Protein AF-G9CAW4-F1 (afdb_monomer_lite)

Organism: Salmonella typhimurium (NCBI:txid90371)

Radius of gyration: 21.9 Å; chains: 1; bounding box: 49×47×60 Å

Sequence (168 aa):
MIGFQSVLHGICSRLGAPERKASIIVDQQSQFNTTQRELNEFYYQIRDMPWELGPGLPVMNMKNMPAEPLVFQSGTKSAGLELVDIYLWTFKRFMEDKALTKPLSRLVYTNLKTARTNSVSIQSVASRFKELLGKLPVPSAEIMRQAQELRDFDEARRMPYVVSGSPD

Foldseek 3Di:
DVVLVVVQLVQLVVQVAQPRADAAEDEADPPPPVVSQVVLVVLVVCQVPFADPDPPDDIRHNVNRHPDGYHYDHCVVDPVSVVVVVLVVLVVCVVVVHDDDPVSVVVCVVCVPVDPDDDPDVVVVCVVVCVVVVPDDDDDPVSVVVVVVVVVVVCVVCVVVDDDPDDD

Secondary structure (DSSP, 8-state):
-HHHHHHHHHHHHHH-STT-----EEE--TTTHHHHHHHHHHHHHTTTS-B--STTSPPB--TT--SSPPEEE-GGG-HHHHHHHHHHHHHHHHHTT----HHHHHHHHHHTT--SS----HHHHHHHHHHHHHTSPPPPHHHHHHHHHHHHHHHHHHGGG---PPP-

Structure (mmCIF, N/CA/C/O backbone):
data_AF-G9CAW4-F1
#
_entry.id   AF-G9CAW4-F1
#
loop_
_atom_site.group_PDB
_atom_site.id
_atom_site.type_symbol
_atom_site.label_atom_id
_atom_site.label_alt_id
_atom_site.label_comp_id
_atom_site.label_asym_id
_atom_site.label_entity_id
_atom_site.label_seq_id
_atom_site.pdbx_PDB_ins_code
_atom_site.Cartn_x
_atom_site.Cartn_y
_atom_site.Cartn_z
_atom_site.occupancy
_atom_site.B_iso_or_equiv
_atom_site.auth_seq_id
_atom_site.auth_comp_id
_atom_site.auth_asym_id
_atom_site.auth_atom_id
_atom_site.pdbx_PDB_model_num
ATOM 1 N N . MET A 1 1 ? -4.215 6.659 -4.036 1.00 71.12 1 MET A N 1
ATOM 2 C CA . MET A 1 1 ? -4.407 5.335 -4.677 1.00 71.12 1 MET A CA 1
ATOM 3 C C . MET A 1 1 ? -3.254 4.353 -4.466 1.00 71.12 1 MET A C 1
ATOM 5 O O . MET A 1 1 ? -3.537 3.247 -4.029 1.00 71.12 1 MET A O 1
ATOM 9 N N . ILE A 1 2 ? -1.982 4.719 -4.686 1.00 77.81 2 ILE A N 1
ATOM 10 C CA . ILE A 1 2 ? -0.829 3.793 -4.537 1.00 77.81 2 ILE A CA 1
ATOM 11 C C . ILE A 1 2 ? -0.792 3.086 -3.167 1.00 77.81 2 ILE A C 1
ATOM 13 O O . ILE A 1 2 ? -0.573 1.881 -3.095 1.00 77.81 2 ILE A O 1
ATOM 17 N N . GLY A 1 3 ? -1.078 3.802 -2.073 1.00 83.31 3 GLY A N 1
ATOM 18 C CA . GLY A 1 3 ? -1.138 3.194 -0.738 1.00 83.31 3 GLY A CA 1
ATOM 19 C C . GLY A 1 3 ? -2.187 2.081 -0.616 1.00 83.31 3 GLY A C 1
ATOM 20 O O . GLY A 1 3 ? -1.918 1.052 -0.006 1.00 83.31 3 GLY A O 1
ATOM 21 N N . PHE A 1 4 ? -3.351 2.246 -1.250 1.00 88.62 4 PHE A N 1
ATOM 22 C CA . PHE A 1 4 ? -4.410 1.236 -1.241 1.00 88.62 4 PHE A CA 1
ATOM 23 C C . PHE A 1 4 ? -4.030 0.004 -2.079 1.00 88.62 4 PHE A C 1
ATOM 25 O O . PHE A 1 4 ? -4.234 -1.117 -1.625 1.00 88.62 4 PHE A O 1
ATOM 32 N N . GLN A 1 5 ? -3.373 0.192 -3.231 1.00 89.00 5 GLN A N 1
ATOM 33 C CA . GLN A 1 5 ? -2.814 -0.916 -4.026 1.00 89.00 5 GLN A CA 1
ATOM 34 C C . GLN A 1 5 ? -1.834 -1.759 -3.194 1.00 89.00 5 GLN A C 1
ATOM 36 O O . GLN A 1 5 ? -1.960 -2.981 -3.127 1.00 89.00 5 GLN A O 1
ATOM 41 N N . SER A 1 6 ? -0.919 -1.106 -2.467 1.00 88.62 6 SER A N 1
ATOM 42 C CA . SER A 1 6 ? 0.014 -1.782 -1.554 1.00 88.62 6 SER A CA 1
ATOM 43 C C . SER A 1 6 ? -0.696 -2.593 -0.464 1.00 88.62 6 SER A C 1
ATOM 45 O O . SER A 1 6 ? -0.235 -3.680 -0.108 1.00 88.62 6 SER A O 1
ATOM 47 N N . VAL A 1 7 ? -1.825 -2.098 0.060 1.00 89.69 7 VAL A N 1
ATOM 48 C CA . VAL A 1 7 ? -2.649 -2.835 1.032 1.00 89.69 7 VAL A CA 1
ATOM 49 C C . VAL A 1 7 ? -3.253 -4.086 0.393 1.00 89.69 7 VAL A C 1
ATOM 51 O O . VAL A 1 7 ? -3.107 -5.166 0.968 1.00 89.69 7 VAL A O 1
ATOM 54 N N . LEU A 1 8 ? -3.856 -3.973 -0.795 1.00 91.50 8 LEU A N 1
ATOM 55 C CA . LEU A 1 8 ? -4.443 -5.111 -1.514 1.00 91.50 8 LEU A CA 1
ATOM 56 C C . LEU A 1 8 ? -3.395 -6.184 -1.841 1.00 91.50 8 LEU A C 1
ATOM 58 O O . LEU A 1 8 ? -3.607 -7.362 -1.549 1.00 91.50 8 LEU A O 1
ATOM 62 N N . HIS A 1 9 ? -2.222 -5.784 -2.340 1.00 89.69 9 HIS A N 1
ATOM 63 C CA . HIS A 1 9 ? -1.102 -6.703 -2.581 1.00 89.69 9 HIS A CA 1
ATOM 64 C C . HIS A 1 9 ? -0.650 -7.387 -1.281 1.00 89.69 9 HIS A C 1
ATOM 66 O O . HIS A 1 9 ? -0.394 -8.593 -1.240 1.00 89.69 9 HIS A O 1
ATOM 72 N N . GLY A 1 10 ? -0.589 -6.629 -0.182 1.00 89.75 10 GLY A N 1
ATOM 73 C CA . GLY A 1 10 ? -0.262 -7.154 1.139 1.00 89.75 10 GLY A CA 1
ATOM 74 C C . GLY A 1 10 ? -1.281 -8.177 1.650 1.00 89.75 10 GLY A C 1
ATOM 75 O O . GLY A 1 10 ? -0.880 -9.175 2.250 1.00 89.75 10 GLY A O 1
ATOM 76 N N . ILE A 1 11 ? -2.575 -7.952 1.404 1.00 91.62 11 ILE A N 1
ATOM 77 C CA . ILE A 1 11 ? -3.659 -8.891 1.726 1.00 91.62 11 ILE A CA 1
ATOM 78 C C . ILE A 1 11 ? -3.510 -10.171 0.898 1.00 91.62 11 ILE A C 1
ATOM 80 O O . ILE A 1 11 ? -3.431 -11.244 1.490 1.00 91.62 11 ILE A O 1
ATOM 84 N N . CYS A 1 12 ? -3.357 -10.069 -0.425 1.00 90.81 12 CYS A N 1
ATOM 85 C CA . CYS A 1 12 ? -3.170 -11.225 -1.313 1.00 90.81 12 CYS A CA 1
ATOM 86 C C . CYS A 1 12 ? -1.970 -12.089 -0.891 1.00 90.81 12 CYS A C 1
ATOM 88 O O . CYS A 1 12 ? -2.059 -13.317 -0.802 1.00 90.81 12 CYS A O 1
ATOM 90 N N . SER A 1 13 ? -0.847 -11.439 -0.565 1.00 89.00 13 SER A N 1
ATOM 91 C CA . SER A 1 13 ? 0.357 -12.115 -0.075 1.00 89.00 13 SER A CA 1
ATOM 92 C C . SER A 1 13 ? 0.134 -12.826 1.266 1.00 89.00 13 SER A C 1
ATOM 94 O O . SER A 1 13 ? 0.699 -13.894 1.481 1.00 89.00 13 SER A O 1
ATOM 96 N N . ARG A 1 14 ? -0.667 -12.252 2.175 1.00 89.56 14 ARG A N 1
ATOM 97 C CA . ARG A 1 14 ? -0.967 -12.861 3.485 1.00 89.56 14 ARG A CA 1
ATOM 98 C C . ARG A 1 14 ? -1.990 -13.988 3.404 1.00 89.56 14 ARG A C 1
ATOM 100 O O . ARG A 1 14 ? -1.875 -14.944 4.165 1.00 89.56 14 ARG A O 1
ATOM 107 N N . LEU A 1 15 ? -2.970 -13.886 2.509 1.00 91.75 15 LEU A N 1
ATOM 108 C CA . LEU A 1 15 ? -3.946 -14.951 2.295 1.00 91.75 15 LEU A CA 1
ATOM 109 C C . LEU A 1 15 ? -3.251 -16.215 1.802 1.00 91.75 15 LEU A C 1
ATOM 111 O O . LEU A 1 15 ? -3.485 -17.288 2.350 1.00 91.75 15 LEU A O 1
ATOM 115 N N . GLY A 1 16 ? -2.330 -16.084 0.848 1.00 86.81 16 GLY A N 1
ATOM 116 C CA . GLY A 1 16 ? -1.455 -17.179 0.424 1.00 86.81 16 GLY A CA 1
ATOM 117 C C . GLY A 1 16 ? -2.142 -18.286 -0.383 1.00 86.81 16 GLY A C 1
ATOM 118 O O . GLY A 1 16 ? -1.433 -19.063 -1.014 1.00 86.81 16 GLY A O 1
ATOM 119 N N . ALA A 1 17 ? -3.477 -18.330 -0.421 1.00 86.44 17 ALA A N 1
ATOM 120 C CA . ALA A 1 17 ? -4.239 -19.233 -1.272 1.00 86.44 17 ALA A CA 1
ATOM 121 C C . ALA A 1 17 ? -5.607 -18.632 -1.680 1.00 86.44 17 ALA A C 1
ATOM 123 O O . ALA A 1 17 ? -6.168 -17.855 -0.895 1.00 86.44 17 ALA A O 1
ATOM 124 N N . PRO A 1 18 ? -6.149 -18.963 -2.871 1.00 79.69 18 PRO A N 1
ATOM 125 C CA . PRO A 1 18 ? -7.352 -18.325 -3.430 1.00 79.69 18 PRO A CA 1
ATOM 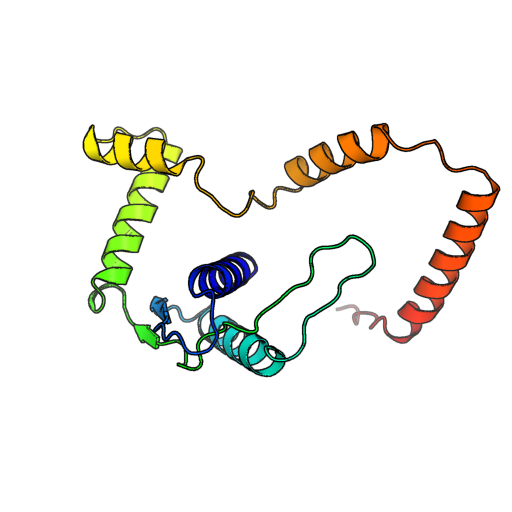126 C C . PRO A 1 18 ? -8.649 -18.622 -2.675 1.00 79.69 18 PRO A C 1
ATOM 128 O O . PRO A 1 18 ? -9.575 -17.818 -2.680 1.00 79.69 18 PRO A O 1
ATOM 131 N N . GLU A 1 19 ? -8.734 -19.781 -2.028 1.00 81.81 19 GLU A N 1
ATOM 132 C CA . GLU A 1 19 ? -9.921 -20.228 -1.299 1.00 81.81 19 GLU A CA 1
ATOM 133 C C . GLU A 1 19 ? -10.080 -19.560 0.073 1.00 81.81 19 GLU A C 1
ATOM 135 O O . GLU A 1 19 ? -11.127 -19.689 0.717 1.00 81.81 19 GLU A O 1
ATOM 140 N N . ARG A 1 20 ? -9.057 -18.833 0.540 1.00 86.44 20 ARG A N 1
ATOM 141 C CA . ARG A 1 20 ? -9.124 -18.127 1.818 1.00 86.44 20 ARG A CA 1
ATOM 142 C C . ARG A 1 20 ? -9.945 -16.854 1.691 1.00 86.44 20 ARG A C 1
ATOM 144 O O . ARG A 1 20 ? -9.701 -16.006 0.838 1.00 86.44 20 ARG A O 1
ATOM 151 N N . LYS A 1 21 ? -10.894 -16.706 2.609 1.00 86.38 21 LYS A N 1
ATOM 152 C CA . LYS A 1 21 ? -11.793 -15.556 2.663 1.00 86.38 21 LYS A CA 1
ATOM 153 C C . LYS A 1 21 ? -11.215 -14.459 3.545 1.00 86.38 21 LYS A C 1
ATOM 155 O O . LYS A 1 21 ? -10.654 -14.731 4.605 1.00 86.38 21 LYS A O 1
ATOM 160 N N . ALA A 1 22 ? -11.399 -13.221 3.109 1.00 89.62 22 ALA A N 1
ATOM 161 C CA . ALA A 1 22 ? -11.193 -12.037 3.920 1.00 89.62 22 ALA A CA 1
ATOM 162 C C . ALA A 1 22 ? -12.215 -10.980 3.526 1.00 89.62 22 ALA A C 1
ATOM 164 O O . ALA A 1 22 ? -12.393 -10.705 2.341 1.00 89.62 22 ALA A O 1
ATOM 165 N N . SER A 1 23 ? -12.815 -10.357 4.532 1.00 91.06 23 SER A N 1
ATOM 166 C CA . SER A 1 23 ? -13.655 -9.182 4.351 1.00 91.06 23 SER A CA 1
ATOM 167 C C . SER A 1 23 ? -12.795 -7.934 4.535 1.00 91.06 23 SER A C 1
ATOM 169 O O . SER A 1 23 ? -12.089 -7.793 5.538 1.00 91.06 23 SER A O 1
ATOM 171 N N . ILE A 1 24 ? -12.831 -7.031 3.557 1.00 93.31 24 ILE A N 1
ATOM 172 C CA . ILE A 1 24 ? -12.064 -5.785 3.589 1.00 93.31 24 ILE A CA 1
ATOM 173 C C . ILE A 1 24 ? -13.021 -4.649 3.939 1.00 93.31 24 ILE A C 1
ATOM 175 O O . ILE A 1 24 ? -13.862 -4.261 3.128 1.00 93.31 24 ILE A O 1
ATOM 179 N N . ILE A 1 25 ? -12.878 -4.120 5.154 1.00 94.12 25 ILE A N 1
ATOM 180 C CA . ILE A 1 25 ? -13.647 -2.969 5.629 1.00 94.12 25 ILE A CA 1
ATOM 181 C C . ILE A 1 25 ? -12.810 -1.710 5.419 1.00 94.12 25 ILE A C 1
ATOM 183 O O . ILE A 1 25 ? -11.651 -1.653 5.831 1.00 94.12 25 ILE A O 1
ATOM 187 N N . VAL A 1 26 ? -13.401 -0.710 4.775 1.00 93.19 26 VAL A N 1
ATOM 188 C CA . VAL A 1 26 ? -12.771 0.579 4.482 1.00 93.19 26 VAL A CA 1
ATOM 189 C C . VAL A 1 26 ? -13.598 1.684 5.124 1.00 93.19 26 VAL A C 1
ATOM 191 O O . VAL A 1 26 ? -14.830 1.631 5.105 1.00 93.19 26 VAL A O 1
ATOM 194 N N . ASP A 1 27 ? -12.919 2.679 5.691 1.00 92.19 27 ASP A N 1
ATOM 195 C CA . ASP A 1 27 ? -13.590 3.850 6.246 1.00 92.19 27 ASP A CA 1
ATOM 196 C C . ASP A 1 27 ? -14.372 4.609 5.163 1.00 92.19 27 ASP A C 1
ATOM 198 O O . ASP A 1 27 ? -13.968 4.699 3.993 1.00 92.19 27 ASP A O 1
ATOM 202 N N . GLN A 1 28 ? -15.526 5.133 5.559 1.00 90.12 28 GLN A N 1
ATOM 203 C CA . GLN A 1 28 ? -16.439 5.812 4.659 1.00 90.12 28 GLN A CA 1
ATOM 204 C C . GLN A 1 28 ? -15.923 7.223 4.348 1.00 90.12 28 GLN A C 1
ATOM 206 O O . GLN A 1 28 ? -15.971 8.127 5.178 1.00 90.12 28 GLN A O 1
ATOM 211 N N . GLN A 1 29 ? -15.458 7.422 3.115 1.00 85.19 29 GLN A N 1
ATOM 212 C CA . GLN A 1 29 ? -14.838 8.651 2.628 1.00 85.19 29 GLN A CA 1
ATOM 213 C C . GLN A 1 29 ? -15.352 8.995 1.227 1.00 85.19 29 GLN A C 1
ATOM 215 O O . GLN A 1 29 ? -15.119 8.267 0.259 1.00 85.19 29 GLN A O 1
ATOM 220 N N . SER A 1 30 ? -16.005 10.151 1.094 1.00 79.94 30 SER A N 1
ATOM 221 C CA . SER A 1 30 ? -16.663 10.571 -0.153 1.00 79.94 30 SER A CA 1
ATOM 222 C C . SER A 1 30 ? -15.707 10.735 -1.339 1.00 79.94 30 SER A C 1
ATOM 224 O O . SER A 1 30 ? -16.101 10.483 -2.471 1.00 79.94 30 SER A O 1
ATOM 226 N N . GLN A 1 31 ? -14.453 11.122 -1.093 1.00 85.25 31 GLN A N 1
ATOM 227 C CA . GLN A 1 31 ? -13.489 11.424 -2.157 1.00 85.25 31 GLN A CA 1
ATOM 228 C C . GLN A 1 31 ? -12.782 10.194 -2.742 1.00 85.25 31 GLN A C 1
ATOM 230 O O . GLN A 1 31 ? -12.335 10.248 -3.882 1.00 85.25 31 GLN A O 1
ATOM 235 N N . PHE A 1 32 ? -12.654 9.095 -1.987 1.00 88.12 32 PHE A N 1
ATOM 236 C CA . PHE A 1 32 ? -11.789 7.971 -2.380 1.00 88.12 32 PHE A CA 1
ATOM 237 C C . PHE A 1 32 ? -12.521 6.641 -2.551 1.00 88.12 32 PHE A C 1
ATOM 239 O O . PHE A 1 32 ? -12.019 5.774 -3.266 1.00 88.12 32 PHE A O 1
ATOM 246 N N . ASN A 1 33 ? -13.692 6.459 -1.933 1.00 92.69 33 ASN A N 1
ATOM 247 C CA . ASN A 1 33 ? -14.365 5.160 -1.923 1.00 92.69 33 ASN A CA 1
ATOM 248 C C . ASN A 1 33 ? -14.754 4.662 -3.323 1.00 92.69 33 ASN A C 1
ATOM 250 O O . ASN A 1 33 ? -14.654 3.461 -3.572 1.00 92.69 33 ASN A O 1
ATOM 254 N N . THR A 1 34 ? -15.136 5.553 -4.245 1.00 92.88 34 THR A N 1
ATOM 255 C CA . THR A 1 34 ? -15.435 5.177 -5.638 1.00 92.88 34 THR A CA 1
ATOM 256 C C . THR A 1 34 ? -14.206 4.576 -6.313 1.00 92.88 34 THR A C 1
ATOM 258 O O . THR A 1 34 ? -14.232 3.419 -6.719 1.00 92.88 34 THR A O 1
ATOM 261 N N . THR A 1 35 ? -13.083 5.296 -6.321 1.00 92.06 35 THR A N 1
ATOM 262 C CA . THR A 1 35 ? -11.848 4.819 -6.958 1.00 92.06 35 THR A CA 1
ATOM 263 C C . THR A 1 35 ? -11.270 3.584 -6.258 1.00 92.06 35 THR A C 1
ATOM 265 O O . THR A 1 35 ? -10.686 2.716 -6.901 1.00 92.06 35 THR A O 1
ATOM 268 N N . GLN A 1 36 ? -11.422 3.463 -4.934 1.00 93.75 36 GLN A N 1
ATOM 269 C CA . GLN A 1 36 ? -11.032 2.255 -4.195 1.00 93.75 36 GLN A CA 1
ATOM 270 C C . GLN A 1 36 ? -11.855 1.037 -4.624 1.00 93.75 36 GLN A C 1
ATOM 272 O O . GLN A 1 36 ? -11.290 -0.044 -4.788 1.00 93.75 36 GLN A O 1
ATOM 277 N N . ARG A 1 37 ? -13.166 1.211 -4.829 1.00 94.56 37 ARG A N 1
ATOM 278 C CA . ARG A 1 37 ? -14.054 0.156 -5.327 1.00 94.56 37 ARG A CA 1
ATOM 279 C C . ARG A 1 37 ? -13.670 -0.270 -6.738 1.00 94.56 37 ARG A C 1
ATOM 281 O O . ARG A 1 37 ? -13.407 -1.449 -6.942 1.00 94.56 37 ARG A O 1
ATOM 288 N N . GLU A 1 38 ? -13.553 0.685 -7.655 1.00 94.25 38 GLU A N 1
ATOM 289 C CA . GLU A 1 38 ? -13.165 0.429 -9.048 1.00 94.25 38 GLU A CA 1
ATOM 290 C C . GLU A 1 38 ? -11.827 -0.309 -9.131 1.00 94.25 38 GLU A C 1
ATOM 292 O O . GLU A 1 38 ? -11.691 -1.296 -9.847 1.00 94.25 38 GLU A O 1
ATOM 297 N N . LEU A 1 39 ? -10.838 0.114 -8.342 1.00 93.19 39 LEU A N 1
ATOM 298 C CA . LEU A 1 39 ? -9.532 -0.534 -8.316 1.00 93.19 39 LEU A CA 1
ATOM 299 C C . LEU A 1 39 ? -9.591 -1.961 -7.744 1.00 93.19 39 LEU A C 1
ATOM 301 O O . LEU A 1 39 ? -8.888 -2.846 -8.226 1.00 93.19 39 LEU A O 1
ATOM 305 N N . ASN A 1 40 ? -10.403 -2.191 -6.708 1.00 94.19 40 ASN A N 1
ATOM 306 C CA . ASN A 1 40 ? -10.608 -3.523 -6.142 1.00 94.19 40 ASN A CA 1
ATOM 307 C C . ASN A 1 40 ? -11.261 -4.466 -7.160 1.00 94.19 40 ASN A C 1
ATOM 309 O O . ASN A 1 40 ? -10.811 -5.598 -7.318 1.00 94.19 40 ASN A O 1
ATOM 313 N N . GLU A 1 41 ? -12.288 -3.987 -7.863 1.00 94.44 41 GLU A N 1
ATOM 314 C CA . GLU A 1 41 ? -12.962 -4.721 -8.937 1.00 94.44 41 GLU A CA 1
ATOM 315 C C . GLU A 1 41 ? -12.007 -5.018 -10.093 1.00 94.44 41 GLU A C 1
ATOM 317 O O . GLU A 1 41 ? -11.919 -6.163 -10.533 1.00 94.44 41 GLU A O 1
ATOM 322 N N . PHE A 1 42 ? -11.223 -4.027 -10.520 1.00 93.19 42 PHE A N 1
ATOM 323 C CA . PHE A 1 42 ? -10.201 -4.200 -11.545 1.00 93.19 42 PHE A CA 1
ATOM 324 C C . PHE A 1 42 ? -9.199 -5.298 -11.167 1.00 93.19 42 PHE A C 1
ATOM 326 O O . PHE A 1 42 ? -8.993 -6.237 -11.934 1.00 93.19 42 PHE A O 1
ATOM 333 N N . TYR A 1 43 ? -8.617 -5.244 -9.964 1.00 92.44 43 TYR A N 1
ATOM 334 C CA . TYR A 1 43 ? -7.663 -6.270 -9.534 1.00 92.44 43 TYR A CA 1
ATOM 335 C C . TYR A 1 43 ? -8.279 -7.655 -9.391 1.00 92.44 43 TYR A C 1
ATOM 337 O O . TYR A 1 43 ? -7.611 -8.654 -9.656 1.00 92.44 43 TYR A O 1
ATOM 345 N N . TYR A 1 44 ? -9.542 -7.724 -8.979 1.00 92.19 44 TYR A N 1
ATOM 346 C CA . TYR A 1 44 ? -10.269 -8.979 -8.930 1.00 92.19 44 TYR A CA 1
ATOM 347 C C . TYR A 1 44 ? -10.469 -9.574 -10.330 1.00 92.19 44 TYR A C 1
ATOM 349 O O . TYR A 1 44 ? -10.237 -10.764 -10.519 1.00 92.19 44 TYR A O 1
ATOM 357 N N . GLN A 1 45 ? -10.849 -8.761 -11.319 1.00 92.25 45 GLN A N 1
ATOM 358 C CA . GLN A 1 45 ? -11.078 -9.212 -12.697 1.00 92.25 45 GLN A CA 1
ATOM 359 C C . GLN A 1 45 ? -9.811 -9.758 -13.361 1.00 92.25 45 GLN A C 1
ATOM 361 O O . GLN A 1 45 ? -9.878 -10.715 -14.125 1.00 92.25 45 GLN A O 1
ATOM 366 N N . ILE A 1 46 ? -8.652 -9.173 -13.058 1.00 90.38 46 ILE A N 1
ATOM 367 C CA . ILE A 1 46 ? -7.376 -9.553 -13.681 1.00 90.38 46 ILE A CA 1
ATOM 368 C C . ILE A 1 46 ? -6.617 -10.636 -12.900 1.00 90.38 46 ILE A C 1
ATOM 370 O O . ILE A 1 46 ? -5.500 -10.981 -13.278 1.00 90.38 46 ILE A O 1
ATOM 374 N N . ARG A 1 47 ? -7.175 -11.156 -11.797 1.00 90.88 47 ARG A N 1
ATOM 375 C CA . ARG A 1 47 ? -6.443 -11.988 -10.824 1.00 90.88 47 ARG A CA 1
ATOM 376 C C . ARG A 1 47 ? -5.904 -13.309 -11.367 1.00 90.88 47 ARG A C 1
ATOM 378 O O . ARG A 1 47 ? -4.931 -13.829 -10.825 1.00 90.88 47 ARG A O 1
ATOM 385 N N . ASP A 1 48 ? -6.547 -13.847 -12.400 1.00 89.31 48 ASP A N 1
ATOM 386 C CA . ASP A 1 48 ? -6.181 -15.130 -13.005 1.00 89.31 48 ASP A CA 1
ATOM 387 C C . ASP A 1 48 ? -4.99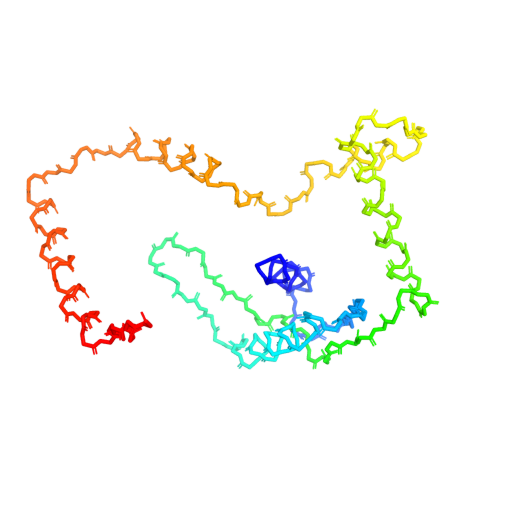7 -14.996 -13.975 1.00 89.31 48 ASP A C 1
ATOM 389 O O . ASP A 1 48 ? -4.393 -15.996 -14.362 1.00 89.31 48 ASP A O 1
ATOM 393 N N . MET A 1 49 ? -4.618 -13.762 -14.322 1.00 88.12 49 MET A N 1
ATOM 394 C CA . MET A 1 49 ? -3.472 -13.462 -15.168 1.00 88.12 49 MET A CA 1
ATOM 395 C C . MET A 1 49 ? -2.326 -12.906 -14.309 1.00 88.12 49 MET A C 1
ATOM 397 O O . MET A 1 49 ? -2.499 -11.865 -13.676 1.00 88.12 49 MET A O 1
ATOM 401 N N . PRO A 1 50 ? -1.147 -13.550 -14.258 1.00 84.38 50 PRO A N 1
ATOM 402 C CA . PRO A 1 50 ? 0.042 -12.927 -13.692 1.00 84.38 50 PRO A CA 1
ATOM 403 C C . PRO A 1 50 ? 0.524 -11.799 -14.613 1.00 84.38 50 PRO A C 1
ATOM 405 O O . PRO A 1 50 ? 0.644 -11.978 -15.822 1.00 84.38 50 PRO A O 1
ATOM 408 N N . TRP A 1 51 ? 0.805 -10.631 -14.040 1.00 83.94 51 TRP A N 1
ATOM 409 C CA . TRP A 1 51 ? 1.262 -9.466 -14.796 1.00 83.94 51 TRP A CA 1
ATOM 410 C C . TRP A 1 51 ? 2.785 -9.428 -14.799 1.00 83.94 51 TRP A C 1
ATOM 412 O O . TRP A 1 51 ? 3.423 -9.044 -13.811 1.00 83.94 51 TRP A O 1
ATOM 422 N N . GLU A 1 52 ? 3.361 -9.853 -15.919 1.00 86.50 52 GLU A N 1
ATOM 423 C CA . GLU A 1 52 ? 4.796 -9.800 -16.166 1.00 86.50 52 GLU A CA 1
ATOM 424 C C . GLU A 1 52 ? 5.193 -8.396 -16.628 1.00 86.50 52 GLU A C 1
ATOM 426 O O . GLU A 1 52 ? 4.724 -7.897 -17.647 1.00 86.50 52 GLU A O 1
ATOM 431 N N . LEU A 1 53 ? 6.064 -7.742 -15.857 1.00 80.56 53 LEU A N 1
ATOM 432 C CA . LEU A 1 53 ? 6.550 -6.390 -16.157 1.00 80.56 53 LEU A CA 1
ATOM 433 C C . LEU A 1 53 ? 7.826 -6.395 -17.016 1.00 80.56 53 LEU A C 1
ATOM 435 O O . LEU A 1 53 ? 8.304 -5.334 -17.408 1.00 80.56 53 LEU A O 1
ATOM 439 N N . GLY A 1 54 ? 8.377 -7.578 -17.296 1.00 78.56 54 GLY A N 1
ATOM 440 C CA . GLY A 1 54 ? 9.589 -7.782 -18.084 1.00 78.56 54 GLY A CA 1
ATOM 441 C C . GLY A 1 54 ? 10.646 -8.638 -17.370 1.00 78.56 54 GLY A C 1
ATOM 442 O O . GLY A 1 54 ? 10.486 -8.988 -16.196 1.00 78.56 54 GLY A O 1
ATOM 443 N N . PRO A 1 55 ? 11.742 -8.988 -18.067 1.00 78.56 55 PRO A N 1
ATOM 444 C CA . PRO A 1 55 ? 12.782 -9.864 -17.534 1.00 78.56 55 PRO A CA 1
ATOM 445 C C . PRO A 1 55 ? 13.406 -9.319 -16.242 1.00 78.56 55 PRO A C 1
ATOM 447 O O . PRO A 1 55 ? 13.852 -8.176 -16.186 1.00 78.56 55 PRO A O 1
ATOM 450 N N . GLY A 1 56 ? 13.454 -10.151 -15.198 1.00 76.00 56 GLY A N 1
ATOM 451 C CA . GLY A 1 56 ? 14.072 -9.808 -13.911 1.00 76.00 56 GLY A CA 1
ATOM 452 C C . GLY A 1 56 ? 13.260 -8.859 -13.018 1.00 76.00 56 GLY A C 1
ATOM 453 O O . GLY A 1 56 ? 13.710 -8.548 -11.915 1.00 76.00 56 GLY A O 1
ATOM 454 N N . LEU A 1 57 ? 12.071 -8.418 -13.448 1.00 79.44 57 LEU A N 1
ATOM 455 C CA . LEU A 1 57 ? 11.172 -7.609 -12.628 1.00 79.44 57 LEU A CA 1
ATOM 456 C C . LEU A 1 57 ? 10.182 -8.483 -11.841 1.00 79.44 57 LEU A C 1
ATOM 458 O O . LEU A 1 57 ? 9.819 -9.572 -12.291 1.00 79.44 57 LEU A O 1
ATOM 462 N N . PRO A 1 58 ? 9.718 -8.024 -10.663 1.00 80.12 58 PRO A N 1
ATOM 463 C CA . PRO A 1 58 ? 8.696 -8.738 -9.912 1.00 80.12 58 PRO A CA 1
ATOM 464 C C . PRO A 1 58 ? 7.413 -8.909 -10.731 1.00 80.12 58 PRO A C 1
ATOM 466 O O . PRO A 1 58 ? 6.890 -7.945 -11.287 1.00 80.12 58 PRO A O 1
ATOM 469 N N . VAL A 1 59 ? 6.879 -10.129 -10.747 1.00 84.75 59 VAL A N 1
ATOM 470 C CA . VAL A 1 59 ? 5.566 -10.424 -11.328 1.00 84.75 59 VAL A CA 1
ATOM 471 C C . VAL A 1 59 ? 4.488 -9.972 -10.350 1.00 84.75 59 VAL A C 1
ATOM 473 O O . VAL A 1 59 ? 4.488 -10.374 -9.182 1.00 84.75 59 VAL A O 1
ATOM 476 N N . MET A 1 60 ? 3.554 -9.146 -10.816 1.00 85.75 60 MET A N 1
ATOM 477 C CA . MET A 1 60 ? 2.391 -8.787 -10.012 1.00 85.75 60 MET A CA 1
ATOM 478 C C . MET A 1 60 ? 1.382 -9.936 -10.076 1.00 85.75 60 MET A C 1
ATOM 480 O O . MET A 1 60 ? 0.856 -10.269 -11.136 1.00 85.75 60 MET A O 1
ATOM 484 N N . ASN A 1 61 ? 1.136 -10.561 -8.925 1.00 87.38 61 ASN A N 1
ATOM 485 C CA . ASN A 1 61 ? 0.252 -11.713 -8.799 1.00 87.38 61 ASN A CA 1
ATOM 486 C C . ASN A 1 61 ? -0.898 -11.399 -7.838 1.00 87.38 61 ASN A C 1
ATOM 488 O O . ASN A 1 61 ? -0.686 -11.231 -6.635 1.00 87.38 61 ASN A O 1
ATOM 492 N N . MET A 1 62 ? -2.112 -11.367 -8.387 1.00 91.69 62 MET A N 1
ATOM 493 C CA . MET A 1 62 ? -3.346 -11.070 -7.658 1.00 91.69 62 MET A CA 1
ATOM 494 C C . MET A 1 62 ? -4.230 -12.304 -7.446 1.00 91.69 62 MET A C 1
ATOM 496 O O . MET A 1 62 ? -5.341 -12.166 -6.953 1.00 91.69 62 MET A O 1
ATOM 500 N N . LYS A 1 63 ? -3.747 -13.521 -7.731 1.00 92.38 63 LYS A N 1
ATOM 501 C CA . LYS A 1 63 ? -4.524 -14.775 -7.671 1.00 92.38 63 LYS A CA 1
ATOM 502 C C . LYS A 1 63 ? -5.284 -14.989 -6.353 1.00 92.38 63 LYS A C 1
ATOM 504 O O . LYS A 1 63 ? -6.365 -15.567 -6.343 1.00 92.38 63 LYS A O 1
ATOM 509 N N . ASN A 1 64 ? -4.731 -14.502 -5.241 1.00 92.88 64 ASN A N 1
ATOM 510 C CA . ASN A 1 64 ? -5.316 -14.625 -3.900 1.00 92.88 64 ASN A CA 1
ATOM 511 C C . ASN A 1 64 ? -6.217 -13.438 -3.509 1.00 92.88 64 ASN A C 1
ATOM 513 O O . ASN A 1 64 ? -6.450 -13.213 -2.321 1.00 92.88 64 ASN A O 1
ATOM 517 N N . MET A 1 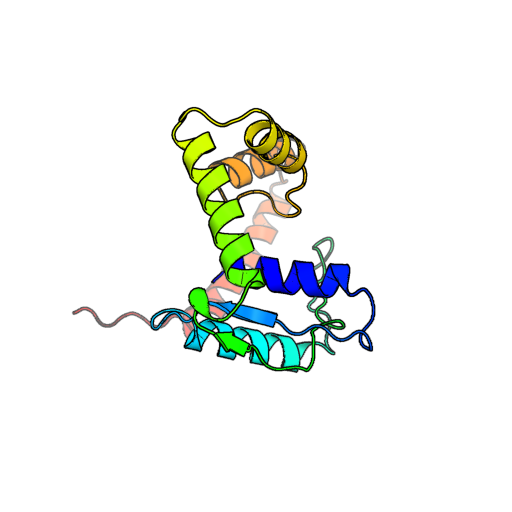65 ? -6.666 -12.634 -4.473 1.00 92.50 65 MET A N 1
ATOM 518 C CA . MET A 1 65 ? -7.554 -11.503 -4.223 1.00 92.50 65 MET A CA 1
ATOM 519 C C . MET A 1 65 ? -8.912 -11.995 -3.693 1.00 92.50 65 MET A C 1
ATOM 521 O O . MET A 1 65 ? -9.534 -12.850 -4.338 1.00 92.50 65 MET A O 1
ATOM 525 N N . PRO A 1 66 ? -9.401 -11.461 -2.556 1.00 91.12 66 PRO A N 1
ATOM 526 C CA . PRO A 1 66 ? -10.715 -11.806 -2.028 1.00 91.12 66 PRO A CA 1
ATOM 527 C C . PRO A 1 66 ? -11.836 -11.551 -3.032 1.00 91.12 66 PRO A C 1
ATOM 529 O O . PRO A 1 66 ? -11.833 -10.540 -3.731 1.00 91.12 66 PRO A O 1
ATOM 532 N N . ALA A 1 67 ? -12.813 -12.458 -3.064 1.00 89.12 67 ALA A N 1
ATOM 533 C CA . ALA A 1 67 ? -14.011 -12.308 -3.891 1.00 89.12 67 ALA A CA 1
ATOM 534 C C . ALA A 1 67 ? -15.106 -11.454 -3.258 1.00 89.12 67 ALA A C 1
ATOM 536 O O . ALA A 1 67 ? -16.013 -11.004 -3.953 1.00 89.12 67 ALA A O 1
ATOM 537 N N . GLU A 1 68 ? -15.039 -11.241 -1.947 1.00 90.62 68 GLU A N 1
ATOM 538 C CA . GLU A 1 68 ? -15.986 -10.372 -1.266 1.00 90.62 68 GLU A CA 1
ATOM 539 C C . GLU A 1 68 ? -15.721 -8.907 -1.649 1.00 90.62 68 GLU A C 1
ATOM 541 O O . GLU A 1 68 ? -14.563 -8.475 -1.662 1.00 90.62 68 GLU A O 1
ATOM 546 N N . PRO A 1 69 ? -16.770 -8.127 -1.967 1.00 91.25 69 PRO A N 1
ATOM 547 C CA . PRO A 1 69 ? -16.615 -6.716 -2.285 1.00 91.25 69 PRO A CA 1
ATOM 548 C C . PRO A 1 69 ? -16.150 -5.920 -1.061 1.00 91.25 69 PRO A C 1
ATOM 550 O O . PRO A 1 69 ? -16.343 -6.328 0.087 1.00 91.25 69 PRO A O 1
ATOM 553 N N . LEU A 1 70 ? -15.575 -4.740 -1.307 1.00 93.75 70 LEU A N 1
ATOM 554 C CA . LEU A 1 70 ? -15.240 -3.809 -0.231 1.00 93.75 70 LEU A CA 1
ATOM 555 C C . LEU A 1 70 ? -16.498 -3.400 0.535 1.00 93.75 70 LEU A C 1
ATOM 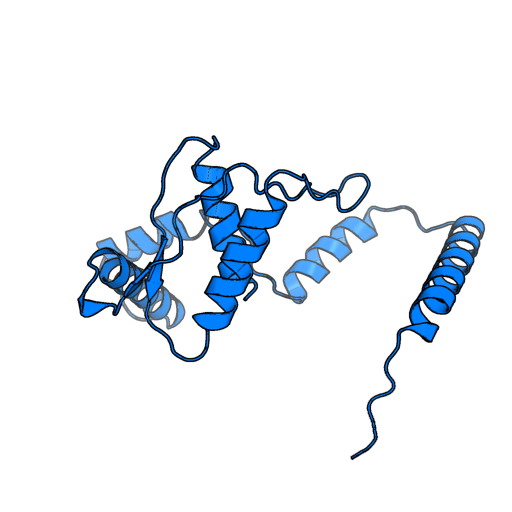557 O O . LEU A 1 70 ? -17.510 -3.015 -0.055 1.00 93.75 70 LEU A O 1
ATOM 561 N N . VAL A 1 71 ? -16.392 -3.407 1.859 1.00 94.19 71 VAL A N 1
ATOM 562 C CA . VAL A 1 71 ? -17.450 -2.951 2.754 1.00 94.19 71 VAL A CA 1
ATOM 563 C C . VAL A 1 71 ? -17.070 -1.575 3.284 1.00 94.19 71 VAL A C 1
ATOM 565 O O . VAL A 1 71 ? -16.086 -1.427 4.004 1.00 94.19 71 VAL A O 1
ATOM 568 N N . PHE A 1 72 ? -17.854 -0.558 2.933 1.00 93.62 72 PHE A N 1
ATOM 569 C CA . PHE A 1 72 ? -17.648 0.804 3.425 1.00 93.62 72 PHE A CA 1
ATOM 570 C C . PHE A 1 72 ? -18.464 1.022 4.694 1.00 93.62 72 PHE A C 1
ATOM 572 O O . PHE A 1 72 ? -19.686 0.857 4.682 1.00 93.62 72 PHE A O 1
ATOM 579 N N . GLN A 1 73 ? -17.799 1.379 5.788 1.00 93.44 73 GLN A N 1
ATOM 580 C CA . GLN A 1 73 ? -18.443 1.655 7.071 1.00 93.44 73 GLN A CA 1
ATOM 581 C C . GLN A 1 73 ? -17.835 2.895 7.711 1.00 93.44 73 GLN A C 1
ATOM 583 O O . GLN A 1 73 ? -16.655 3.173 7.540 1.00 93.44 73 GLN A O 1
ATOM 588 N N . SER A 1 74 ? -18.645 3.628 8.472 1.00 90.88 74 SER A N 1
ATOM 589 C CA . SER A 1 74 ? -18.134 4.686 9.343 1.00 90.88 74 SER A CA 1
ATOM 590 C C . SER A 1 74 ? -17.263 4.081 10.444 1.00 90.88 74 SER A C 1
ATOM 592 O O . SER A 1 74 ? -17.627 3.042 11.002 1.00 90.88 74 SER A O 1
ATOM 594 N N . GLY A 1 75 ? -16.167 4.761 10.796 1.00 84.31 75 GLY A N 1
ATOM 595 C CA . GLY A 1 75 ? -15.288 4.369 11.902 1.00 84.31 75 GLY A CA 1
ATOM 596 C C . GLY A 1 75 ? -16.025 3.974 13.188 1.00 84.31 75 GLY A C 1
ATOM 597 O O . GLY A 1 75 ? -15.745 2.922 13.745 1.00 84.31 75 GLY A O 1
ATOM 598 N N . THR A 1 76 ? -17.069 4.712 13.581 1.00 87.50 76 THR A N 1
ATOM 599 C CA . THR A 1 76 ? -17.852 4.458 14.814 1.00 87.50 76 THR A CA 1
ATOM 600 C C . THR A 1 76 ? -18.706 3.188 14.788 1.00 87.50 76 THR A C 1
ATOM 602 O O . THR A 1 76 ? -19.334 2.831 15.783 1.00 87.50 76 THR A O 1
ATOM 605 N N . LYS A 1 77 ? -18.787 2.513 13.637 1.00 91.94 77 LYS A N 1
ATOM 606 C CA . LYS A 1 77 ? -19.529 1.257 13.461 1.00 91.94 77 LYS A CA 1
ATOM 607 C C . LYS A 1 77 ? -18.612 0.044 13.306 1.00 91.94 77 LYS A C 1
ATOM 609 O O . LYS A 1 77 ? -19.116 -1.062 13.132 1.00 91.94 77 LYS A O 1
ATOM 614 N N . SER A 1 78 ? -17.292 0.230 13.370 1.00 93.94 78 SER A N 1
ATOM 615 C CA . SER A 1 78 ? -16.313 -0.840 13.189 1.00 93.94 78 SER A CA 1
ATOM 616 C C . SER A 1 78 ? -15.168 -0.716 14.186 1.00 93.94 78 SER A C 1
ATOM 618 O O . SER A 1 78 ? -14.280 0.118 14.031 1.00 93.94 78 SER A O 1
ATOM 620 N N . ALA A 1 79 ? -15.111 -1.644 15.144 1.00 93.62 79 ALA A N 1
ATOM 621 C CA . ALA A 1 79 ? -13.994 -1.747 16.087 1.00 93.62 79 ALA A CA 1
ATOM 622 C C . ALA A 1 79 ? -12.631 -1.900 15.379 1.00 93.62 79 ALA A C 1
ATOM 624 O O . ALA A 1 79 ? -11.599 -1.477 15.895 1.00 93.62 79 ALA A O 1
ATOM 625 N N . GLY A 1 80 ? -12.616 -2.493 14.177 1.00 93.06 80 GLY A N 1
ATOM 626 C CA . GLY A 1 80 ? -11.408 -2.597 13.361 1.00 93.06 80 GLY A CA 1
ATOM 627 C C . GLY A 1 80 ? -10.930 -1.243 12.836 1.00 93.06 80 GLY A C 1
ATOM 628 O O . GLY A 1 80 ? -9.729 -0.986 12.844 1.00 93.06 80 GLY A O 1
ATOM 629 N N . LEU A 1 81 ? -11.851 -0.368 12.418 1.00 94.12 81 LEU A N 1
ATOM 630 C CA . LEU A 1 81 ? -11.510 0.991 11.990 1.00 94.12 81 LEU A CA 1
ATOM 631 C C . LEU A 1 81 ? -11.077 1.852 13.183 1.00 94.12 81 LEU A C 1
ATOM 633 O O . LEU A 1 81 ? -10.057 2.528 13.092 1.00 94.12 81 LEU A O 1
ATOM 637 N N . GLU A 1 82 ? -11.746 1.732 14.333 1.00 93.88 82 GLU A N 1
ATOM 638 C CA . GLU A 1 82 ? -11.322 2.415 15.567 1.00 93.88 82 GLU A CA 1
ATOM 639 C C . GLU A 1 82 ? -9.907 1.998 16.004 1.00 93.88 82 GLU A C 1
ATOM 641 O O . GLU A 1 82 ? -9.092 2.830 16.410 1.00 93.88 82 GLU A O 1
ATOM 646 N N . LEU A 1 83 ? -9.567 0.710 15.875 1.00 93.88 83 LEU A N 1
ATOM 647 C CA . LEU A 1 83 ? -8.214 0.220 16.144 1.00 93.88 83 LEU A CA 1
ATOM 648 C C . LEU A 1 83 ? -7.184 0.857 15.196 1.00 93.88 83 LEU A C 1
ATOM 650 O O . LEU A 1 83 ? -6.088 1.226 15.628 1.00 93.88 83 LEU A O 1
ATOM 654 N N . VAL A 1 84 ? -7.524 0.984 13.910 1.00 92.00 84 VAL A N 1
ATOM 655 C CA . VAL A 1 84 ? -6.672 1.647 12.914 1.00 92.00 84 VAL A CA 1
ATOM 656 C C . VAL A 1 84 ? -6.474 3.119 13.275 1.00 92.00 84 VAL A C 1
ATOM 658 O O . VAL A 1 84 ? -5.341 3.593 13.214 1.00 92.00 84 VAL A O 1
ATOM 661 N N . ASP A 1 85 ? -7.510 3.819 13.732 1.00 92.19 85 ASP A N 1
ATOM 662 C CA . ASP A 1 85 ? -7.398 5.215 14.165 1.00 92.19 85 ASP A CA 1
ATOM 663 C C . ASP A 1 85 ? -6.455 5.372 15.361 1.00 92.19 85 ASP A C 1
ATOM 665 O O . ASP A 1 85 ? -5.574 6.235 15.344 1.00 92.19 85 ASP A O 1
ATOM 669 N N . ILE A 1 86 ? -6.553 4.496 16.368 1.00 93.00 86 ILE A N 1
ATOM 670 C CA . ILE A 1 86 ? -5.621 4.480 17.509 1.00 93.00 86 ILE A CA 1
ATOM 671 C C . ILE A 1 86 ? -4.187 4.226 17.030 1.00 93.00 86 ILE A C 1
ATOM 673 O O . ILE A 1 86 ? -3.242 4.876 17.497 1.00 93.00 86 ILE A O 1
ATOM 677 N N . TYR A 1 87 ? -4.011 3.299 16.086 1.00 92.69 87 TYR A N 1
ATOM 678 C CA . TYR A 1 87 ? -2.708 2.977 15.513 1.00 92.69 87 TYR A CA 1
ATOM 679 C C . TYR A 1 87 ? -2.110 4.189 14.785 1.00 92.69 87 TYR A C 1
ATOM 681 O O . TYR A 1 87 ? -0.998 4.619 15.102 1.00 92.69 87 TYR A O 1
ATOM 689 N N . LEU A 1 88 ? -2.861 4.793 13.863 1.00 92.25 88 LEU A N 1
ATOM 690 C CA . LEU A 1 88 ? -2.431 5.961 13.095 1.00 92.25 88 LEU A CA 1
ATOM 691 C C . LEU A 1 88 ? -2.175 7.172 13.995 1.00 92.25 88 LEU A C 1
ATOM 693 O O . LEU A 1 88 ? -1.159 7.849 13.836 1.00 92.25 88 LEU A O 1
ATOM 697 N N . TRP A 1 89 ? -3.040 7.420 14.978 1.00 95.56 89 TRP A N 1
ATOM 698 C CA . TRP A 1 89 ? -2.865 8.496 15.952 1.00 95.56 89 TRP A CA 1
ATOM 699 C C . TRP A 1 89 ? -1.592 8.318 16.784 1.00 95.56 89 TRP A C 1
ATOM 701 O O . TRP A 1 89 ? -0.855 9.282 17.005 1.00 95.56 89 TRP A O 1
ATOM 711 N N . THR A 1 90 ? -1.290 7.085 17.199 1.00 96.06 90 THR A N 1
ATOM 712 C CA . THR A 1 90 ? -0.068 6.769 17.950 1.00 96.06 90 THR A CA 1
ATOM 713 C C . THR A 1 90 ? 1.179 7.078 17.122 1.00 96.06 90 THR A C 1
ATOM 715 O O . THR A 1 90 ? 2.090 7.751 17.608 1.00 96.06 90 THR A O 1
ATOM 718 N N . PHE A 1 91 ? 1.204 6.649 15.856 1.00 93.88 91 PHE A N 1
ATOM 719 C CA . PHE A 1 91 ? 2.306 6.953 14.941 1.00 93.88 91 PHE A CA 1
ATOM 720 C C . PHE A 1 91 ? 2.417 8.448 14.640 1.00 93.88 91 PHE A C 1
ATOM 722 O O . PHE A 1 91 ? 3.521 8.983 14.649 1.00 93.88 91 PHE A O 1
ATOM 729 N N . LYS A 1 92 ? 1.293 9.146 14.449 1.00 94.88 92 LYS A N 1
ATOM 730 C CA . LYS A 1 92 ? 1.279 10.601 14.271 1.00 94.88 92 LYS A CA 1
ATOM 731 C C . LYS A 1 92 ? 1.919 11.309 15.464 1.00 94.88 92 LYS A C 1
ATOM 733 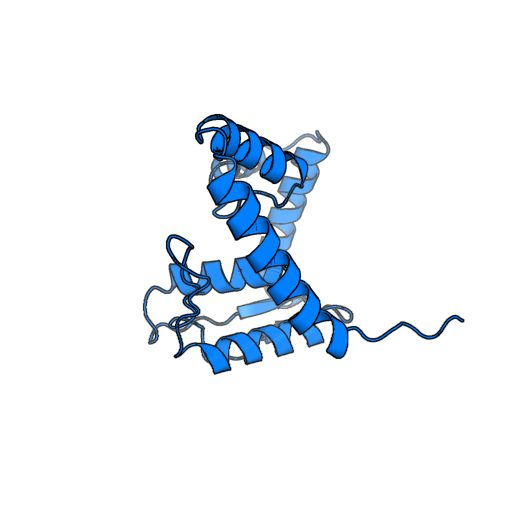O O . LYS A 1 92 ? 2.791 12.147 15.271 1.00 94.88 92 LYS A O 1
ATOM 738 N N . ARG A 1 93 ? 1.541 10.950 16.695 1.00 95.94 93 ARG A N 1
ATOM 739 C CA . ARG A 1 93 ? 2.151 11.533 17.900 1.00 95.94 93 ARG A CA 1
ATOM 740 C C . ARG A 1 93 ? 3.647 11.276 17.981 1.00 95.94 93 ARG A C 1
ATOM 742 O O . ARG A 1 93 ? 4.378 12.193 18.332 1.00 95.94 93 ARG A O 1
ATOM 749 N N . PHE A 1 94 ? 4.084 10.063 17.650 1.00 94.75 94 PHE A N 1
ATOM 750 C CA . PHE A 1 94 ? 5.507 9.742 17.580 1.00 94.75 94 PHE A CA 1
ATOM 751 C C . PHE A 1 94 ? 6.240 10.621 16.558 1.00 94.75 94 PHE A C 1
ATOM 753 O O . PHE A 1 94 ? 7.289 11.161 16.875 1.00 94.75 94 PHE A O 1
ATOM 760 N N . MET A 1 95 ? 5.674 10.801 15.361 1.00 92.06 95 MET A N 1
ATOM 761 C CA . MET A 1 95 ? 6.260 11.641 14.307 1.00 92.06 95 MET A CA 1
ATOM 762 C C . MET A 1 95 ? 6.282 13.136 14.652 1.00 92.06 95 MET A C 1
ATOM 764 O O . MET A 1 95 ? 7.107 13.866 14.122 1.00 92.06 95 MET A O 1
ATOM 768 N N . GLU A 1 96 ? 5.372 13.593 15.511 1.00 96.25 96 GLU A N 1
ATOM 769 C CA . GLU A 1 96 ? 5.320 14.966 16.029 1.00 96.25 96 GLU A CA 1
ATOM 770 C C . GLU A 1 96 ? 6.177 15.154 17.301 1.00 96.25 96 GLU A C 1
ATOM 772 O O . GLU A 1 96 ? 5.993 16.142 18.011 1.00 96.25 96 GLU A O 1
ATOM 777 N N . ASP A 1 97 ? 7.045 14.189 17.638 1.00 95.69 97 ASP A N 1
ATOM 778 C CA . ASP A 1 97 ? 7.880 14.160 18.851 1.00 95.69 97 ASP A CA 1
ATOM 779 C C . ASP A 1 97 ? 7.090 14.356 20.161 1.00 95.69 97 ASP A C 1
ATOM 781 O O . ASP A 1 97 ? 7.590 14.840 21.180 1.00 95.69 97 ASP A O 1
ATOM 785 N N . LYS A 1 98 ? 5.815 13.956 20.168 1.00 96.38 98 LYS A N 1
ATOM 786 C CA . LYS A 1 98 ? 4.956 14.065 21.346 1.00 96.38 98 LYS A CA 1
ATOM 787 C C . LYS A 1 98 ? 5.185 12.896 22.293 1.00 96.38 98 LYS A C 1
ATOM 789 O O . LYS A 1 98 ? 5.312 11.746 21.879 1.00 96.38 98 LYS A O 1
ATOM 794 N N . ALA A 1 99 ? 5.099 13.177 23.594 1.00 94.69 99 ALA A N 1
ATOM 795 C CA . ALA A 1 99 ? 5.182 12.147 24.623 1.00 94.69 99 ALA A CA 1
ATOM 796 C C . ALA A 1 99 ? 4.149 11.027 24.390 1.00 94.69 99 ALA A C 1
ATOM 798 O O . ALA A 1 99 ? 2.962 11.295 24.144 1.00 94.69 99 ALA A O 1
ATOM 799 N N . LEU A 1 100 ? 4.629 9.785 24.497 1.00 96.38 100 LEU A N 1
ATOM 800 C CA . LEU A 1 100 ? 3.869 8.541 24.433 1.00 96.38 100 LEU A CA 1
ATOM 801 C C . LEU A 1 100 ? 4.094 7.737 25.715 1.00 96.38 100 LEU A C 1
ATOM 803 O O . LEU A 1 100 ? 5.178 7.746 26.300 1.00 96.38 100 LEU A O 1
ATOM 807 N N . THR A 1 101 ? 3.066 7.011 26.147 1.00 96.38 101 THR A N 1
ATOM 808 C CA . THR A 1 101 ? 3.195 6.076 27.267 1.00 96.38 101 THR A CA 1
ATOM 809 C C . THR A 1 101 ? 4.079 4.893 26.868 1.00 96.38 101 THR A C 1
ATOM 811 O O . THR A 1 101 ? 4.180 4.540 25.693 1.00 96.38 101 THR A O 1
ATOM 814 N N . LYS A 1 102 ? 4.699 4.222 27.847 1.00 96.06 102 LYS A N 1
ATOM 815 C CA . LYS A 1 102 ? 5.594 3.079 27.591 1.00 96.06 102 LYS A CA 1
ATOM 816 C C . LYS A 1 102 ? 4.970 1.987 26.693 1.00 96.06 102 LYS A C 1
ATOM 818 O O . LYS A 1 102 ? 5.674 1.526 25.792 1.00 96.06 102 LYS A O 1
ATOM 823 N N . PRO A 1 103 ? 3.693 1.580 26.863 1.00 95.38 103 PRO A N 1
ATOM 824 C CA . PRO A 1 103 ? 3.055 0.621 25.957 1.00 95.38 103 PRO A CA 1
ATOM 825 C C . PRO A 1 103 ? 2.951 1.118 24.509 1.00 95.38 103 PRO A C 1
ATOM 827 O O . PRO A 1 103 ? 3.272 0.369 23.588 1.00 95.38 103 PRO A O 1
ATOM 830 N N . LEU A 1 104 ? 2.566 2.382 24.301 1.00 94.50 104 LEU A N 1
ATOM 831 C CA . LEU A 1 104 ? 2.433 2.969 22.964 1.00 94.50 104 LEU A CA 1
ATOM 832 C C . LEU A 1 104 ? 3.792 3.152 22.287 1.00 94.50 104 LEU A C 1
ATOM 834 O O . LEU A 1 104 ? 3.947 2.818 21.115 1.00 94.50 104 LEU A O 1
ATOM 838 N N . SER A 1 105 ? 4.810 3.578 23.035 1.00 94.44 105 SER A N 1
ATOM 839 C CA . SER A 1 105 ? 6.183 3.628 22.530 1.00 94.44 105 SER A CA 1
ATOM 840 C C . SER A 1 105 ? 6.652 2.240 22.090 1.00 94.44 105 SER A C 1
ATOM 842 O O . SER A 1 105 ? 7.201 2.088 21.001 1.00 94.44 105 SER A O 1
ATOM 844 N N . ARG A 1 106 ? 6.388 1.195 22.890 1.00 94.06 106 ARG A N 1
ATOM 845 C CA . ARG A 1 106 ? 6.731 -0.188 22.521 1.00 94.06 106 ARG A CA 1
ATOM 846 C C . ARG A 1 106 ? 6.040 -0.616 21.224 1.00 94.06 106 ARG A C 1
ATOM 848 O O . ARG A 1 106 ? 6.695 -1.233 20.383 1.00 94.06 106 ARG A O 1
ATOM 855 N N . LEU A 1 107 ? 4.757 -0.284 21.055 1.00 92.75 107 LEU A N 1
ATOM 856 C CA . LEU A 1 107 ? 4.008 -0.564 19.826 1.00 92.75 107 LEU A CA 1
ATOM 857 C C . LEU A 1 107 ? 4.694 0.058 18.604 1.00 92.75 107 LEU A C 1
ATOM 859 O O . LEU A 1 107 ? 4.908 -0.643 17.616 1.00 92.75 107 LEU A O 1
ATOM 863 N N . VAL A 1 108 ? 5.095 1.330 18.688 1.00 93.12 108 VAL A N 1
ATOM 864 C CA . VAL A 1 108 ? 5.806 2.019 17.601 1.00 93.12 108 VAL A CA 1
ATOM 865 C C . VAL A 1 108 ? 7.130 1.327 17.292 1.00 93.12 108 VAL A C 1
ATOM 867 O O . VAL A 1 108 ? 7.337 0.875 16.167 1.00 93.12 108 VAL A O 1
ATOM 870 N N . TYR A 1 109 ? 8.010 1.167 18.285 1.00 90.62 109 TYR A N 1
ATOM 871 C CA . TYR A 1 109 ? 9.353 0.622 18.057 1.00 90.62 109 TYR A CA 1
ATOM 872 C C . TYR A 1 109 ? 9.346 -0.809 17.513 1.00 90.62 109 TYR A C 1
ATOM 874 O O . TYR A 1 109 ? 10.198 -1.156 16.696 1.00 90.62 109 TYR A O 1
ATOM 882 N N . THR A 1 110 ? 8.365 -1.623 17.910 1.00 90.00 110 THR A N 1
ATOM 883 C CA . THR A 1 110 ? 8.222 -2.996 17.399 1.00 90.00 110 THR A CA 1
ATOM 884 C C . THR A 1 110 ? 7.785 -3.017 15.928 1.00 90.00 110 THR A C 1
ATOM 886 O O . THR A 1 110 ? 8.102 -3.963 15.215 1.00 90.00 110 THR A O 1
ATOM 889 N N . ASN A 1 111 ? 7.102 -1.970 15.450 1.00 87.62 111 ASN A N 1
ATOM 890 C CA . ASN A 1 111 ? 6.559 -1.895 14.090 1.00 87.62 111 ASN A CA 1
ATOM 891 C C . ASN A 1 111 ? 7.358 -0.993 13.129 1.00 87.62 111 ASN A C 1
ATOM 893 O O . ASN A 1 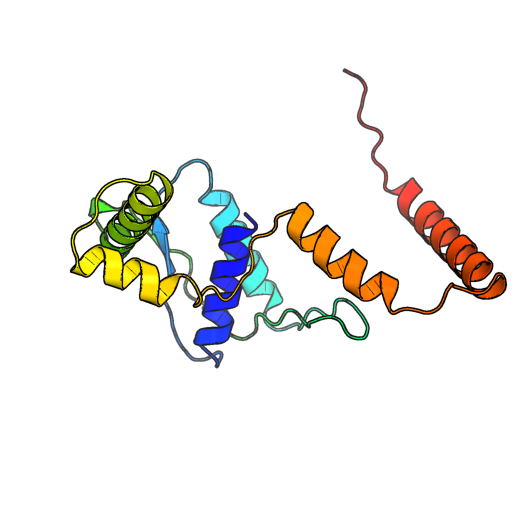111 ? 7.160 -1.068 11.919 1.00 87.62 111 ASN A O 1
ATOM 897 N N . LEU A 1 112 ? 8.307 -0.182 13.615 1.00 81.81 112 LEU A N 1
ATOM 898 C CA . LEU A 1 112 ? 9.107 0.728 12.773 1.00 81.81 112 LEU A CA 1
ATOM 899 C C . LEU A 1 112 ? 9.823 0.032 11.605 1.00 81.81 112 LEU A C 1
ATOM 901 O O . LEU A 1 112 ? 10.041 0.642 10.562 1.00 81.81 112 LEU A O 1
ATOM 905 N N . LYS A 1 113 ? 10.205 -1.238 11.779 1.00 77.88 113 LYS A N 1
ATOM 906 C CA . LYS A 1 113 ? 10.969 -2.016 10.789 1.00 77.88 113 LYS A CA 1
ATOM 907 C C . LYS A 1 113 ? 10.173 -3.166 10.167 1.00 77.88 113 LYS A C 1
ATOM 909 O O . LYS A 1 113 ? 10.760 -4.017 9.509 1.00 77.88 113 LYS A O 1
ATOM 914 N N . THR A 1 114 ? 8.857 -3.212 10.373 1.00 81.00 114 THR A N 1
ATOM 915 C CA . THR A 1 114 ? 8.000 -4.307 9.876 1.00 81.00 114 THR A CA 1
ATOM 916 C C . THR A 1 114 ? 7.226 -3.937 8.613 1.00 81.00 114 THR A C 1
ATOM 918 O O . THR A 1 114 ? 6.492 -4.764 8.065 1.00 81.00 114 THR A O 1
ATOM 921 N N . ALA A 1 115 ? 7.398 -2.709 8.114 1.00 74.50 115 ALA A N 1
ATOM 922 C CA . ALA A 1 115 ? 6.787 -2.269 6.872 1.00 74.50 115 ALA A CA 1
ATOM 923 C C . ALA A 1 115 ? 7.253 -3.147 5.698 1.00 74.50 115 ALA A C 1
ATOM 925 O O . ALA A 1 115 ? 8.443 -3.263 5.412 1.00 74.50 115 ALA A O 1
ATOM 926 N N . ARG A 1 116 ? 6.294 -3.752 4.988 1.00 69.06 116 ARG A N 1
ATOM 927 C CA . ARG A 1 116 ? 6.562 -4.554 3.779 1.00 69.06 116 ARG A CA 1
ATOM 928 C C . ARG A 1 116 ? 6.913 -3.704 2.562 1.00 69.06 116 ARG A C 1
ATOM 930 O O . ARG A 1 116 ? 7.512 -4.196 1.613 1.00 69.06 116 ARG A O 1
ATOM 937 N N . THR A 1 117 ? 6.519 -2.439 2.584 1.00 66.62 117 THR A N 1
ATOM 938 C CA . THR A 1 117 ? 6.754 -1.481 1.510 1.00 66.62 117 THR A CA 1
ATOM 939 C C . THR A 1 117 ? 7.618 -0.355 2.041 1.00 66.62 117 THR A C 1
ATOM 941 O O . THR A 1 117 ? 7.297 0.239 3.069 1.00 66.62 117 THR A O 1
ATOM 944 N N . ASN A 1 118 ? 8.697 -0.045 1.329 1.00 64.44 118 ASN A N 1
ATOM 945 C CA . ASN A 1 118 ? 9.449 1.172 1.598 1.00 64.44 118 ASN A CA 1
ATOM 946 C C . ASN A 1 118 ? 8.678 2.370 1.044 1.00 64.44 118 ASN A C 1
ATOM 948 O O . ASN A 1 118 ? 7.996 2.257 0.024 1.00 64.44 118 ASN A O 1
ATOM 952 N N . SER A 1 119 ? 8.782 3.506 1.726 1.00 57.97 119 SER A N 1
ATOM 953 C CA . SER A 1 119 ? 8.203 4.761 1.267 1.00 57.97 119 SER A CA 1
ATOM 954 C C . SER A 1 119 ? 8.689 5.088 -0.148 1.00 57.97 119 SER A C 1
ATOM 956 O O . SER A 1 119 ? 9.872 4.963 -0.473 1.00 57.97 119 SER A O 1
ATOM 958 N N . VAL A 1 120 ? 7.754 5.525 -0.992 1.00 63.19 120 VAL A N 1
ATOM 959 C CA . VAL A 1 120 ? 8.003 5.969 -2.370 1.00 63.19 120 VAL A CA 1
ATOM 960 C C . VAL A 1 120 ? 8.560 7.394 -2.336 1.00 63.19 120 VAL A C 1
ATOM 962 O O . VAL A 1 120 ? 7.975 8.321 -2.885 1.00 63.19 120 VAL A O 1
ATOM 965 N N . SER A 1 121 ? 9.655 7.617 -1.607 1.00 72.31 121 SER A N 1
ATOM 966 C CA . SER A 1 121 ? 10.348 8.898 -1.704 1.00 72.31 121 SER A CA 1
ATOM 967 C C . SER A 1 121 ? 11.220 8.859 -2.956 1.00 72.31 121 SER A C 1
ATOM 969 O O . SER A 1 121 ? 12.006 7.924 -3.140 1.00 72.31 121 SER A O 1
ATOM 971 N N . ILE A 1 122 ? 11.081 9.866 -3.823 1.00 73.75 122 ILE A N 1
ATOM 972 C CA . ILE A 1 122 ? 11.918 10.009 -5.024 1.00 73.75 122 ILE A CA 1
ATOM 973 C C . ILE A 1 122 ? 13.396 9.962 -4.631 1.00 73.75 122 ILE A C 1
ATOM 975 O O . ILE A 1 122 ? 14.186 9.305 -5.297 1.00 73.75 122 ILE A O 1
ATOM 979 N N . GLN A 1 123 ? 13.750 10.555 -3.489 1.00 76.88 123 GLN A N 1
ATOM 980 C CA . GLN A 1 123 ? 15.107 10.528 -2.956 1.00 76.88 123 GLN A CA 1
ATOM 981 C C . GLN A 1 123 ? 15.586 9.108 -2.617 1.00 76.88 123 GLN A C 1
ATOM 983 O O . GLN A 1 123 ? 16.720 8.742 -2.917 1.00 76.88 123 GLN A O 1
ATOM 988 N N . SER A 1 124 ? 14.731 8.286 -2.009 1.00 75.44 124 SER A N 1
ATOM 989 C CA . SER A 1 124 ? 15.048 6.893 -1.677 1.00 75.44 124 SER A CA 1
ATOM 990 C C . SER A 1 124 ? 15.174 6.035 -2.932 1.00 75.44 124 SER A C 1
ATOM 992 O O . SER A 1 124 ? 16.083 5.209 -3.005 1.00 75.44 124 SER A O 1
ATOM 994 N N . VAL A 1 125 ? 14.300 6.241 -3.923 1.00 80.06 125 VAL A N 1
ATOM 995 C CA . VAL A 1 125 ? 14.397 5.577 -5.232 1.00 80.06 125 VAL A CA 1
ATOM 996 C C . VAL A 1 125 ? 15.698 5.981 -5.923 1.00 80.06 125 VAL A C 1
ATOM 998 O O . VAL A 1 125 ? 16.481 5.109 -6.287 1.00 80.06 125 VAL A O 1
ATOM 1001 N N . ALA A 1 126 ? 15.978 7.282 -6.018 1.00 82.75 126 ALA A N 1
ATOM 1002 C CA . ALA A 1 126 ? 17.184 7.817 -6.641 1.00 82.75 126 ALA A CA 1
ATOM 1003 C C . ALA A 1 126 ? 18.461 7.299 -5.969 1.00 82.75 126 ALA A C 1
ATOM 1005 O O . ALA A 1 126 ? 19.382 6.884 -6.661 1.00 82.75 126 ALA A O 1
ATOM 1006 N N . SER A 1 127 ? 18.508 7.262 -4.633 1.00 83.81 127 SER A N 1
ATOM 1007 C CA . SER A 1 127 ? 19.656 6.736 -3.886 1.00 83.81 127 SER A CA 1
ATOM 1008 C C . SER A 1 127 ? 19.935 5.264 -4.219 1.00 83.81 127 SER A C 1
ATOM 1010 O O . SER A 1 127 ? 21.058 4.909 -4.577 1.00 83.81 127 SER A O 1
ATOM 1012 N N . ARG A 1 128 ? 18.896 4.416 -4.206 1.00 80.75 128 ARG A N 1
ATOM 1013 C CA . ARG A 1 128 ? 19.014 2.985 -4.542 1.00 80.75 128 ARG A CA 1
ATOM 1014 C C . ARG A 1 128 ? 19.429 2.761 -5.992 1.00 80.75 128 ARG A C 1
ATOM 1016 O O . ARG A 1 128 ? 20.300 1.941 -6.264 1.00 80.75 128 ARG A O 1
ATOM 1023 N N . PHE A 1 129 ? 18.822 3.500 -6.919 1.00 84.12 129 PHE A N 1
ATOM 1024 C CA . PHE A 1 129 ? 19.177 3.420 -8.334 1.00 84.12 129 PHE A CA 1
ATOM 1025 C C . PHE A 1 129 ? 20.597 3.912 -8.587 1.00 84.12 129 PHE A C 1
ATOM 1027 O O . PHE A 1 129 ? 21.318 3.278 -9.343 1.00 84.12 129 PHE A O 1
ATOM 1034 N N . LYS A 1 130 ? 21.037 4.987 -7.928 1.00 88.12 130 LYS A N 1
ATOM 1035 C CA . LYS A 1 130 ? 22.407 5.494 -8.054 1.00 88.12 130 LYS A CA 1
ATOM 1036 C C . LYS A 1 130 ? 23.434 4.453 -7.614 1.00 88.12 130 LYS A C 1
ATOM 1038 O O . LYS A 1 130 ? 24.438 4.279 -8.295 1.00 88.12 130 LYS A O 1
ATOM 1043 N N . GLU A 1 131 ? 23.176 3.747 -6.514 1.00 88.19 131 GLU A N 1
ATOM 1044 C CA . GLU A 1 131 ? 24.048 2.662 -6.056 1.00 88.19 131 GLU A CA 1
ATOM 1045 C C . GLU A 1 131 ? 24.108 1.510 -7.071 1.00 88.19 131 GLU A C 1
ATOM 1047 O O . GLU A 1 131 ? 25.194 1.030 -7.391 1.00 88.19 131 GLU A O 1
ATOM 1052 N N . LEU A 1 132 ? 22.956 1.081 -7.597 1.00 86.94 132 LEU A N 1
ATOM 1053 C CA . LEU A 1 132 ? 22.883 0.018 -8.601 1.00 86.94 132 LEU A CA 1
ATOM 1054 C C . LEU A 1 132 ? 23.595 0.417 -9.901 1.00 86.94 132 LEU A C 1
ATOM 1056 O O . LEU A 1 132 ? 24.457 -0.315 -10.377 1.00 86.94 132 LEU A O 1
ATOM 1060 N N . LEU A 1 133 ? 23.254 1.583 -10.454 1.00 87.31 133 LEU A N 1
ATOM 1061 C CA . LEU A 1 133 ? 23.815 2.102 -11.702 1.00 87.31 133 LEU A CA 1
ATOM 1062 C C . LEU A 1 133 ? 25.322 2.341 -11.585 1.00 87.31 133 LEU A C 1
ATOM 1064 O O . LEU A 1 133 ? 26.047 2.087 -12.538 1.00 87.31 133 LEU A O 1
ATOM 1068 N N . GLY A 1 134 ? 25.808 2.757 -10.411 1.00 87.69 134 GLY A N 1
ATOM 1069 C CA . GLY A 1 134 ? 27.240 2.916 -10.153 1.00 87.69 134 GLY A CA 1
ATOM 1070 C C . GLY A 1 134 ? 28.040 1.608 -10.190 1.00 87.69 134 GLY A C 1
ATOM 1071 O O . GLY A 1 134 ? 29.256 1.659 -10.340 1.00 87.69 134 GLY A O 1
ATOM 1072 N N . LYS A 1 135 ? 27.384 0.445 -10.064 1.00 90.44 135 LYS A N 1
ATOM 1073 C CA . LYS A 1 135 ? 28.018 -0.883 -10.175 1.00 90.44 135 LYS A CA 1
ATOM 1074 C C . LYS A 1 135 ? 27.992 -1.441 -11.600 1.00 90.44 135 LYS A C 1
ATOM 1076 O O . LYS A 1 135 ? 28.654 -2.443 -11.862 1.00 90.44 135 LYS A O 1
ATOM 1081 N N . LEU A 1 136 ? 27.209 -0.846 -12.499 1.00 87.19 136 LEU A N 1
ATOM 1082 C CA . LEU A 1 136 ? 27.111 -1.301 -13.881 1.00 87.19 136 LEU A CA 1
ATOM 1083 C C . LEU A 1 136 ? 28.285 -0.762 -14.711 1.00 87.19 136 LEU A C 1
ATOM 1085 O O . LEU A 1 136 ? 28.770 0.342 -14.452 1.00 87.19 136 LEU A O 1
ATOM 1089 N N . PRO A 1 137 ? 28.754 -1.521 -15.715 1.00 88.00 137 PRO A N 1
ATOM 1090 C CA . PRO A 1 137 ? 29.778 -1.034 -16.627 1.00 88.00 137 PRO A CA 1
ATOM 1091 C C . PRO A 1 137 ? 29.259 0.165 -17.425 1.00 88.00 137 PRO A C 1
ATOM 1093 O O . PRO A 1 137 ? 28.075 0.242 -17.760 1.00 88.00 137 PRO A O 1
ATOM 1096 N N . VAL A 1 138 ? 30.166 1.083 -17.767 1.00 86.19 138 VAL A N 1
ATOM 1097 C CA . VAL A 1 138 ? 29.849 2.177 -18.691 1.00 86.19 138 VAL A CA 1
ATOM 1098 C C . VAL A 1 138 ? 29.423 1.560 -20.030 1.00 86.19 138 VAL A C 1
ATOM 1100 O O . VAL A 1 138 ? 30.172 0.740 -20.572 1.00 86.19 138 VAL A O 1
ATOM 1103 N N . PRO A 1 139 ? 28.240 1.911 -20.566 1.00 86.38 139 PRO A N 1
ATOM 1104 C CA . PRO A 1 139 ? 27.778 1.373 -21.838 1.00 86.38 139 PRO A CA 1
ATOM 1105 C C . PRO A 1 139 ? 28.770 1.680 -22.963 1.00 86.38 139 PRO A C 1
ATOM 1107 O O . PRO A 1 139 ? 29.280 2.797 -23.065 1.00 86.38 139 PRO A O 1
ATOM 1110 N N . SER A 1 140 ? 29.035 0.699 -23.827 1.00 91.38 140 SER A N 1
ATOM 1111 C CA . SER A 1 140 ? 29.844 0.929 -25.025 1.00 91.38 140 SER A CA 1
ATOM 1112 C C . SER A 1 140 ? 29.103 1.830 -26.016 1.00 91.38 140 SER A C 1
ATOM 1114 O O . SER A 1 140 ? 27.876 1.943 -25.978 1.00 91.38 140 SER A O 1
ATOM 1116 N N . ALA A 1 141 ? 29.838 2.435 -26.951 1.00 91.81 141 ALA A N 1
ATOM 1117 C CA . ALA A 1 141 ? 29.242 3.254 -28.008 1.00 91.81 141 ALA A CA 1
ATOM 1118 C C . ALA A 1 141 ? 28.178 2.489 -28.820 1.00 91.81 141 ALA A C 1
ATOM 1120 O O . ALA A 1 141 ? 27.160 3.064 -29.194 1.00 91.81 141 ALA A O 1
ATOM 1121 N N . GLU A 1 142 ? 28.374 1.184 -29.028 1.00 92.88 142 GLU A N 1
ATOM 1122 C CA . GLU A 1 142 ? 27.404 0.337 -29.726 1.00 92.88 142 GLU A CA 1
ATOM 1123 C C . GLU A 1 142 ? 26.118 0.131 -28.913 1.00 92.88 142 GLU A C 1
ATOM 1125 O O . GLU A 1 142 ? 25.027 0.273 -29.456 1.00 92.88 142 GLU A O 1
ATOM 1130 N N . ILE A 1 143 ? 26.223 -0.115 -27.600 1.00 90.12 143 ILE A N 1
ATOM 1131 C CA . ILE A 1 143 ? 25.044 -0.210 -26.721 1.00 90.12 143 ILE A CA 1
ATOM 1132 C C . ILE A 1 143 ? 24.300 1.129 -26.683 1.00 90.12 143 ILE A C 1
ATOM 1134 O O . ILE A 1 143 ? 23.072 1.151 -26.708 1.00 90.12 143 ILE A O 1
ATOM 1138 N N . MET A 1 144 ? 25.024 2.252 -26.662 1.00 92.06 144 MET A N 1
ATOM 1139 C CA . MET A 1 144 ? 24.414 3.584 -26.702 1.00 92.06 144 MET A CA 1
ATOM 1140 C C . MET A 1 144 ? 23.661 3.835 -28.011 1.00 92.06 144 MET A C 1
ATOM 1142 O O . MET A 1 144 ? 22.568 4.398 -27.979 1.00 92.06 144 MET A O 1
ATOM 1146 N N . ARG A 1 145 ? 24.207 3.384 -29.147 1.00 92.75 145 ARG A N 1
ATOM 1147 C CA . ARG A 1 145 ? 23.545 3.466 -30.455 1.00 92.75 145 ARG A CA 1
ATOM 1148 C C . ARG A 1 145 ? 22.267 2.628 -30.489 1.00 92.75 145 ARG A C 1
ATOM 1150 O O . ARG A 1 145 ? 21.215 3.151 -30.835 1.00 92.75 145 ARG A O 1
ATOM 1157 N N . GLN A 1 146 ? 22.335 1.375 -30.040 1.00 91.44 146 GLN A N 1
ATOM 1158 C CA . GLN A 1 146 ? 21.167 0.490 -29.951 1.00 91.44 146 GLN A CA 1
ATOM 1159 C C . GLN A 1 146 ? 20.092 1.049 -29.010 1.00 91.44 146 GLN A C 1
ATOM 1161 O O . GLN A 1 146 ? 18.905 1.009 -29.321 1.00 91.44 146 GLN A O 1
ATOM 1166 N N . ALA A 1 147 ? 20.495 1.614 -27.868 1.00 88.75 147 ALA A N 1
ATOM 1167 C CA . ALA A 1 147 ? 19.571 2.257 -26.939 1.00 88.75 147 ALA A CA 1
ATOM 1168 C C . ALA A 1 147 ? 18.887 3.485 -27.560 1.00 88.75 147 ALA A C 1
ATOM 1170 O O . ALA A 1 147 ? 17.706 3.713 -27.304 1.00 88.75 147 ALA A O 1
ATOM 1171 N N . GLN A 1 148 ? 19.605 4.263 -28.375 1.00 91.38 148 GLN A N 1
ATOM 1172 C CA . GLN A 1 148 ? 19.039 5.399 -29.102 1.00 91.38 148 GLN A CA 1
ATOM 1173 C C . GLN A 1 148 ? 18.021 4.934 -30.150 1.00 91.38 148 GLN A C 1
ATOM 1175 O O . GLN A 1 148 ? 16.897 5.424 -30.150 1.00 91.38 148 GLN A O 1
ATOM 1180 N N . GLU A 1 149 ? 18.369 3.929 -30.958 1.00 93.38 149 GLU A N 1
ATOM 1181 C CA . GLU A 1 149 ? 17.462 3.328 -31.947 1.00 93.38 149 GLU A CA 1
ATOM 1182 C C . GLU A 1 149 ? 16.173 2.801 -31.285 1.00 93.38 149 GLU A C 1
ATOM 1184 O O . GLU A 1 149 ? 15.071 3.055 -31.774 1.00 93.38 149 GLU A O 1
ATOM 1189 N N . LEU A 1 150 ? 16.292 2.131 -30.130 1.00 91.56 150 LEU A N 1
ATOM 1190 C CA . LEU A 1 150 ? 15.144 1.620 -29.375 1.00 91.56 150 LEU A CA 1
ATOM 1191 C C . LEU A 1 150 ? 14.260 2.751 -28.827 1.00 91.56 150 LEU A C 1
ATOM 1193 O O . LEU A 1 150 ? 13.034 2.668 -28.891 1.00 91.56 150 LEU A O 1
ATOM 1197 N N . ARG A 1 151 ? 14.876 3.815 -28.294 1.00 89.50 151 ARG A N 1
ATOM 1198 C CA . ARG A 1 151 ? 14.158 4.994 -27.791 1.00 89.50 151 ARG A CA 1
ATOM 1199 C C . ARG A 1 151 ? 13.410 5.715 -28.901 1.00 89.50 151 ARG A C 1
ATOM 1201 O O . ARG A 1 151 ? 12.260 6.079 -28.688 1.00 89.50 151 ARG A O 1
ATOM 1208 N N . ASP A 1 152 ? 14.041 5.906 -30.055 1.00 93.31 152 ASP A N 1
ATOM 1209 C CA . ASP A 1 152 ? 13.435 6.592 -31.198 1.00 93.31 152 ASP A CA 1
ATOM 1210 C C . ASP A 1 152 ? 12.264 5.783 -31.764 1.00 93.31 152 ASP A C 1
ATOM 1212 O O . ASP A 1 152 ? 11.217 6.346 -32.087 1.00 93.31 152 ASP A O 1
ATOM 1216 N N . PHE A 1 153 ? 12.393 4.453 -31.800 1.00 91.75 153 PHE A N 1
ATOM 1217 C CA . PHE A 1 153 ? 11.294 3.551 -32.139 1.00 91.75 153 PHE A CA 1
ATOM 1218 C C . PHE A 1 153 ? 10.118 3.668 -31.155 1.00 91.75 153 PHE A C 1
ATOM 1220 O O . PHE A 1 153 ? 8.968 3.816 -31.578 1.00 91.75 153 PHE A O 1
ATOM 1227 N N . ASP A 1 154 ? 10.387 3.628 -29.846 1.00 88.31 154 ASP A N 1
ATOM 1228 C CA . ASP A 1 154 ? 9.344 3.745 -28.821 1.00 88.31 154 ASP A CA 1
ATOM 1229 C C . ASP A 1 154 ? 8.676 5.127 -28.820 1.00 88.31 154 ASP A C 1
ATOM 1231 O O . ASP A 1 154 ? 7.452 5.215 -28.696 1.00 88.31 154 ASP A O 1
ATOM 1235 N N . GLU A 1 155 ? 9.442 6.203 -29.012 1.00 87.00 155 GLU A N 1
ATOM 1236 C CA . GLU A 1 155 ? 8.920 7.563 -29.166 1.00 87.00 155 GLU A CA 1
ATOM 1237 C C . GLU A 1 155 ? 8.047 7.689 -30.417 1.00 87.00 155 GLU A C 1
ATOM 1239 O O . GLU A 1 155 ? 6.915 8.165 -30.325 1.00 87.00 155 GLU A O 1
ATOM 1244 N N . ALA A 1 156 ? 8.496 7.177 -31.567 1.00 92.44 156 ALA A N 1
ATOM 1245 C CA . ALA A 1 156 ? 7.695 7.153 -32.790 1.00 92.44 156 ALA A CA 1
ATOM 1246 C C . ALA A 1 156 ? 6.380 6.378 -32.604 1.00 92.44 156 ALA A C 1
ATOM 1248 O O . ALA A 1 156 ? 5.345 6.788 -33.128 1.00 92.44 156 ALA A O 1
ATOM 1249 N N . ARG A 1 157 ? 6.391 5.295 -31.814 1.00 90.50 157 ARG A N 1
ATOM 1250 C CA . ARG A 1 157 ? 5.178 4.552 -31.444 1.00 90.50 157 ARG A CA 1
ATOM 1251 C C . ARG A 1 157 ? 4.284 5.328 -30.475 1.00 90.50 157 ARG A C 1
ATOM 1253 O O . ARG A 1 157 ? 3.068 5.204 -30.567 1.00 90.50 157 ARG A O 1
ATOM 1260 N N . ARG A 1 158 ? 4.856 6.097 -29.543 1.00 88.19 158 ARG A N 1
ATOM 1261 C CA . ARG A 1 158 ? 4.123 6.883 -28.536 1.00 88.19 158 ARG A CA 1
ATOM 1262 C C . ARG A 1 158 ? 3.431 8.099 -29.149 1.00 88.19 158 ARG A C 1
ATOM 1264 O O . ARG A 1 158 ? 2.280 8.359 -28.808 1.00 88.19 158 ARG A O 1
ATOM 1271 N N . MET A 1 159 ? 4.113 8.825 -30.037 1.00 88.00 159 MET A N 1
ATOM 1272 C CA . MET A 1 159 ? 3.674 10.115 -30.591 1.00 88.00 159 MET A CA 1
ATOM 1273 C C . MET A 1 159 ? 2.244 10.129 -31.169 1.00 88.00 159 MET A C 1
ATOM 1275 O O . MET A 1 159 ? 1.512 11.064 -30.850 1.00 88.00 159 MET A O 1
ATOM 1279 N N . PRO A 1 160 ? 1.779 9.112 -31.925 1.00 89.56 160 PRO A N 1
ATOM 1280 C CA . PRO A 1 160 ? 0.400 9.048 -32.420 1.00 89.56 160 PRO A CA 1
ATOM 1281 C C . PRO A 1 160 ? -0.680 9.019 -31.329 1.00 89.56 160 PRO A C 1
ATOM 1283 O O . PRO A 1 160 ? -1.826 9.365 -31.598 1.00 89.56 160 PRO A O 1
ATOM 1286 N N . TYR A 1 161 ? -0.333 8.602 -30.108 1.00 85.62 161 TYR A N 1
ATOM 1287 C CA . TYR A 1 161 ? -1.252 8.498 -28.970 1.00 85.62 161 TYR A CA 1
ATOM 1288 C C . TYR A 1 161 ? -1.098 9.655 -27.975 1.00 85.62 161 TYR A C 1
ATOM 1290 O O . TYR A 1 161 ? -1.756 9.672 -26.933 1.00 85.62 161 TYR A O 1
ATOM 1298 N N . VAL A 1 162 ? -0.223 10.625 -28.262 1.00 81.00 162 VAL A N 1
ATOM 1299 C CA . VAL A 1 162 ? -0.072 11.826 -27.439 1.00 81.00 162 VAL A CA 1
ATOM 1300 C C . VAL A 1 162 ? -1.225 12.767 -27.751 1.00 81.00 162 VAL A C 1
ATOM 1302 O O . VAL A 1 162 ? -1.242 13.431 -28.783 1.00 81.00 162 VAL A O 1
ATOM 1305 N N . VAL A 1 163 ? -2.189 12.849 -26.837 1.00 76.25 163 VAL A N 1
ATOM 1306 C CA . VAL A 1 163 ? -3.223 13.882 -26.893 1.00 76.25 163 VAL A CA 1
ATOM 1307 C C . VAL A 1 163 ? -2.555 15.216 -26.564 1.00 76.25 163 VAL A C 1
ATOM 1309 O O . VAL A 1 163 ? -2.164 15.456 -25.421 1.00 76.25 163 VAL A O 1
ATOM 1312 N N . SER A 1 164 ? -2.385 16.079 -27.565 1.00 64.38 164 SER A N 1
ATOM 1313 C CA . SER A 1 164 ? -2.032 17.478 -27.333 1.00 64.38 164 SER A CA 1
ATOM 1314 C C . SER A 1 164 ? -3.164 18.112 -26.528 1.00 64.38 164 SER A C 1
ATOM 1316 O O . SER A 1 164 ? -4.279 18.228 -27.038 1.00 64.38 164 SER A O 1
ATOM 1318 N N . GLY A 1 165 ? -2.907 18.476 -25.271 1.00 54.84 165 GLY A N 1
ATOM 1319 C CA . GLY A 1 165 ? -3.867 19.244 -24.483 1.00 54.84 165 GLY A CA 1
ATOM 1320 C C . GLY A 1 165 ? -4.259 20.505 -25.251 1.00 54.84 165 GLY A C 1
ATOM 1321 O O . GLY A 1 165 ? -3.383 21.216 -25.748 1.00 54.84 165 GLY A O 1
ATOM 1322 N N . SER A 1 166 ? -5.561 20.743 -25.403 1.00 42.69 166 SER A N 1
ATOM 1323 C CA . SER A 1 166 ? -6.075 22.010 -25.918 1.00 42.69 166 SER A CA 1
ATOM 1324 C C . SER A 1 166 ? -5.527 23.145 -25.046 1.00 42.69 166 SER A C 1
ATOM 1326 O O . SER A 1 166 ? -5.590 23.024 -23.822 1.00 42.69 166 SER A O 1
ATOM 1328 N N . PRO A 1 167 ? -4.945 24.204 -25.630 1.00 57.03 167 PRO A N 1
ATOM 1329 C CA . PRO A 1 167 ? -4.595 25.380 -24.855 1.00 57.03 167 PRO A CA 1
ATOM 1330 C C . PRO A 1 167 ? -5.896 26.074 -24.431 1.00 57.03 167 PRO A C 1
ATOM 1332 O O . PRO A 1 167 ? -6.696 26.432 -25.298 1.00 57.03 167 PRO A O 1
ATOM 1335 N N . ASP A 1 168 ? -6.104 26.195 -23.118 1.00 46.16 168 ASP A N 1
ATOM 1336 C CA . ASP A 1 168 ? -7.067 27.129 -22.516 1.00 46.16 168 ASP A CA 1
ATOM 1337 C C . ASP A 1 168 ? -6.612 28.585 -22.726 1.00 46.16 168 ASP A C 1
ATOM 1339 O O . ASP A 1 168 ? -5.386 28.847 -22.618 1.00 46.16 168 ASP A O 1
#

pLDDT: mean 87.19, std 9.21, range [42.69, 96.38]